Protein AF-A0A965RP10-F1 (afdb_monomer_lite)

Secondary structure (DSSP, 8-state):
-------------PPPPPEEPPSS-----BSSEEEEESBSS-EEEEEEEEEEETTTTEEEEEEEEEETTT--BTS--B-EEEEEEPPEEEEETTTEEEEEE--EEEEEESSEEEE---HHHHHHHHHH-SSEEEEEEPPPSSTT-EEEEEEESS-EEEEEE--GGG-SEEEEEEEE--

Foldseek 3Di:
DDDDPDDPPPPPPPDQDADEFAQDFPVDWAQFGKYKDWAQAAKAFAEWDWDADPVQRKIKIKTWIAHPPPRHTLPGFAIKMKGWDDFDWDQPPVRDIDGPAATKIKMKGPRHPYYNYDVVVVVVRCVVDPWWNDWDKDDDDPNRITMIMTGTPARWTWRWHQHPVRNRMIMIMIHHDD

Sequence (178 aa):
MFVILTLLASTLIAAVPARPVPRTSSKLFVDSGSFDGGSPLAANIEAIRFSRNPKDQTERWVIDFSDARSRTLQQIAPDFQVRIAPSDKVVLGEGKEFELNPPRVLISLSSIKANYVDPTVLNRMLKKSQLVRNIRFYPPIEDGDRAIEITFKKSVLLEPHQPLQKEGRLVLDLKPRK

pLDDT: mean 88.44, std 13.42, range [38.97, 98.44]

Radius of gyration: 19.31 Å; chains: 1; bounding box: 36×66×56 Å

Structure (mmCIF, N/CA/C/O backbone):
data_AF-A0A965RP10-F1
#
_entry.id   AF-A0A965RP10-F1
#
loop_
_atom_site.group_PDB
_atom_site.id
_atom_site.type_symbol
_atom_site.label_atom_id
_atom_site.label_alt_id
_atom_site.label_comp_id
_atom_site.label_asym_id
_atom_site.label_entity_id
_atom_site.label_seq_id
_atom_site.pdbx_PDB_ins_code
_atom_site.Cartn_x
_atom_site.Cartn_y
_atom_site.Cartn_z
_atom_site.occupancy
_atom_site.B_iso_or_equiv
_atom_site.auth_seq_id
_atom_site.auth_comp_id
_atom_site.auth_asym_id
_atom_site.auth_atom_id
_atom_site.pdbx_PDB_model_num
ATOM 1 N N . MET A 1 1 ? 0.174 -51.180 36.801 1.00 39.22 1 MET A N 1
ATOM 2 C CA . MET A 1 1 ? 1.004 -50.070 36.290 1.00 39.22 1 MET A CA 1
ATOM 3 C C . MET A 1 1 ? 0.279 -49.497 35.079 1.00 39.22 1 MET A C 1
ATOM 5 O O . MET A 1 1 ? 0.275 -50.137 34.039 1.00 39.22 1 MET A O 1
ATOM 9 N N . PHE A 1 2 ? -0.464 -48.400 35.249 1.00 38.97 2 PHE A N 1
ATOM 10 C CA . PHE A 1 2 ? -1.249 -47.788 34.171 1.00 38.97 2 PHE A CA 1
ATOM 11 C C . PHE A 1 2 ? -0.375 -46.773 33.432 1.00 38.97 2 PHE A C 1
ATOM 13 O O . PHE A 1 2 ? 0.053 -45.784 34.021 1.00 38.97 2 PHE A O 1
ATOM 20 N N . VAL A 1 3 ? -0.090 -47.037 32.158 1.00 42.38 3 VAL A N 1
ATOM 21 C CA . VAL A 1 3 ? 0.571 -46.085 31.261 1.00 42.38 3 VAL A CA 1
ATOM 22 C C . VAL A 1 3 ? -0.517 -45.176 30.694 1.00 42.38 3 VAL A C 1
ATOM 24 O O . VAL A 1 3 ? -1.312 -45.604 29.861 1.00 42.38 3 VAL A O 1
ATOM 27 N N . ILE A 1 4 ? -0.588 -43.936 31.180 1.00 52.44 4 ILE A N 1
ATOM 28 C CA . ILE A 1 4 ? -1.427 -42.892 30.584 1.00 52.44 4 ILE A CA 1
ATOM 29 C C . ILE A 1 4 ? -0.635 -42.300 29.418 1.00 52.44 4 ILE A C 1
ATOM 31 O O . ILE A 1 4 ? 0.325 -41.559 29.613 1.00 52.44 4 ILE A O 1
ATOM 35 N N . LEU A 1 5 ? -1.030 -42.675 28.203 1.00 51.69 5 LEU A N 1
ATOM 36 C CA . LEU A 1 5 ? -0.546 -42.096 26.956 1.00 51.69 5 LEU A CA 1
ATOM 37 C C . LEU A 1 5 ? -1.350 -40.813 26.690 1.00 51.69 5 LEU A C 1
ATOM 39 O O . LEU A 1 5 ? -2.452 -40.859 26.146 1.00 51.69 5 LEU A O 1
ATOM 43 N N . THR A 1 6 ? -0.848 -39.661 27.127 1.00 54.88 6 THR A N 1
ATOM 44 C CA . THR A 1 6 ? -1.465 -38.363 26.829 1.00 54.88 6 THR A CA 1
ATOM 45 C C . THR A 1 6 ? -1.190 -37.987 25.374 1.00 54.88 6 THR A C 1
ATOM 47 O O . THR A 1 6 ? -0.073 -37.625 25.007 1.00 54.88 6 THR A O 1
ATOM 50 N N . LEU A 1 7 ? -2.228 -38.084 24.536 1.00 50.69 7 LEU A N 1
ATOM 51 C CA . LEU A 1 7 ? -2.251 -37.553 23.174 1.00 50.69 7 LEU A CA 1
ATOM 52 C C . LEU A 1 7 ? -1.969 -36.041 23.198 1.00 50.69 7 LEU A C 1
ATOM 54 O O . LEU A 1 7 ? -2.808 -35.244 23.617 1.00 50.69 7 LEU A O 1
ATOM 58 N N . LEU A 1 8 ? -0.805 -35.642 22.691 1.00 48.94 8 LEU A N 1
ATOM 59 C CA . LEU A 1 8 ? -0.540 -34.275 22.252 1.00 48.94 8 LEU A CA 1
ATOM 60 C C . LEU A 1 8 ? -1.313 -34.035 20.949 1.00 48.94 8 LEU A C 1
ATOM 62 O O . LEU A 1 8 ? -0.833 -34.346 19.859 1.00 48.94 8 LEU A O 1
ATOM 66 N N . ALA A 1 9 ? -2.526 -33.495 21.063 1.00 51.03 9 ALA A N 1
ATOM 67 C CA . ALA A 1 9 ? -3.255 -32.954 19.925 1.00 51.03 9 ALA A CA 1
ATOM 68 C C . ALA A 1 9 ? -2.505 -31.716 19.412 1.00 51.03 9 ALA A C 1
ATOM 70 O O . ALA A 1 9 ? -2.616 -30.622 19.963 1.00 51.03 9 ALA A O 1
ATOM 71 N N . SER A 1 10 ? -1.696 -31.903 18.373 1.00 51.25 10 SER A N 1
ATOM 72 C CA . SER A 1 10 ? -1.074 -30.813 17.630 1.00 51.25 10 SER A CA 1
ATOM 73 C C . SER A 1 10 ? -2.175 -30.124 16.827 1.00 51.25 10 SER A C 1
ATOM 75 O O . SER A 1 10 ? -2.613 -30.615 15.788 1.00 51.25 10 SER A O 1
ATOM 77 N N . THR A 1 11 ? -2.673 -28.996 17.325 1.00 48.69 11 THR A N 1
ATOM 78 C CA . THR A 1 11 ? -3.549 -28.123 16.548 1.00 48.69 11 THR A CA 1
ATOM 79 C C . THR A 1 11 ? -2.719 -27.493 15.433 1.00 48.69 11 THR A C 1
ATOM 81 O O . THR A 1 11 ? -1.969 -26.542 15.635 1.00 48.69 11 THR A O 1
ATOM 84 N N . LEU A 1 12 ? -2.827 -28.057 14.230 1.00 46.56 12 LEU A N 1
ATOM 85 C CA . LEU A 1 12 ? -2.348 -27.418 13.011 1.00 46.56 12 LEU A CA 1
ATOM 86 C C . LEU A 1 12 ? -3.145 -26.122 12.824 1.00 46.56 12 LEU A C 1
ATOM 88 O O . LEU A 1 12 ? -4.301 -26.147 12.404 1.00 46.56 12 LEU A O 1
ATOM 92 N N . ILE A 1 13 ? -2.541 -24.981 13.156 1.00 54.19 13 ILE A N 1
ATOM 93 C CA . ILE A 1 13 ? -3.059 -23.674 12.754 1.00 54.19 13 ILE A CA 1
ATOM 94 C C . ILE A 1 13 ? -2.844 -23.591 11.240 1.00 54.19 13 ILE A C 1
ATOM 96 O O . ILE A 1 13 ? -1.756 -23.261 10.772 1.00 54.19 13 ILE A O 1
ATOM 100 N N . ALA A 1 14 ? -3.863 -23.967 10.467 1.00 56.19 14 ALA A N 1
ATOM 101 C CA . ALA A 1 14 ? -3.840 -23.825 9.020 1.00 56.19 14 ALA A CA 1
ATOM 102 C C . ALA A 1 14 ? -3.684 -22.336 8.673 1.00 56.19 14 ALA A C 1
ATOM 104 O O . ALA A 1 14 ? -4.507 -21.507 9.069 1.00 56.19 14 ALA A O 1
ATOM 105 N N . ALA A 1 15 ? -2.613 -21.992 7.957 1.00 65.56 15 ALA A N 1
ATOM 106 C CA . ALA A 1 15 ? -2.420 -20.643 7.446 1.00 65.56 15 ALA A CA 1
ATOM 107 C C . ALA A 1 15 ? -3.602 -20.290 6.530 1.00 65.56 15 ALA A C 1
ATOM 109 O O . ALA A 1 15 ? -3.910 -21.033 5.599 1.00 65.56 15 ALA A O 1
ATOM 110 N N . VAL A 1 16 ? -4.287 -19.176 6.810 1.00 69.31 16 VAL A N 1
ATOM 111 C CA . VAL A 1 16 ? -5.413 -18.720 5.985 1.00 69.31 16 VAL A CA 1
ATOM 112 C C . VAL A 1 16 ? -4.882 -18.455 4.570 1.00 69.31 16 VAL A C 1
ATOM 114 O O . VAL A 1 16 ? -4.003 -17.599 4.424 1.00 69.31 16 VAL A O 1
ATOM 117 N N . PRO A 1 17 ? -5.372 -19.165 3.535 1.00 78.56 17 PRO A N 1
ATOM 118 C CA . PRO A 1 17 ? -4.870 -19.001 2.179 1.00 78.56 17 PRO A CA 1
ATOM 119 C C . PRO A 1 17 ? -5.167 -17.588 1.671 1.00 78.56 17 PRO A C 1
ATOM 121 O O . PRO A 1 17 ? -6.222 -17.010 1.957 1.00 78.56 17 PRO A O 1
ATOM 124 N N . ALA A 1 18 ? -4.226 -17.024 0.920 1.00 85.00 18 ALA A N 1
ATOM 125 C CA . ALA A 1 18 ? -4.398 -15.713 0.320 1.00 85.00 18 ALA A CA 1
ATOM 126 C C . ALA A 1 18 ? -5.467 -15.750 -0.783 1.00 85.00 18 ALA A C 1
ATOM 128 O O . ALA A 1 18 ? -5.602 -16.720 -1.529 1.00 85.00 18 ALA A O 1
ATOM 129 N N . ARG A 1 19 ? -6.266 -14.684 -0.858 1.00 92.06 19 ARG A N 1
ATOM 130 C CA . ARG A 1 19 ? -7.321 -14.504 -1.865 1.00 92.06 19 ARG A CA 1
ATOM 131 C C . ARG A 1 19 ? -6.782 -13.662 -3.024 1.00 92.06 19 ARG A C 1
ATOM 133 O O . ARG A 1 19 ? -5.971 -12.781 -2.782 1.00 92.06 19 ARG A O 1
ATOM 140 N N . PRO A 1 20 ? -7.236 -13.833 -4.270 1.00 92.25 20 PRO A N 1
ATOM 141 C CA . PRO A 1 20 ? -6.821 -12.925 -5.335 1.00 92.25 20 PRO A CA 1
ATOM 142 C C . PRO A 1 20 ? -7.315 -11.496 -5.056 1.00 92.25 20 PRO A C 1
ATOM 144 O O . PRO A 1 20 ? -8.449 -11.300 -4.609 1.00 92.25 20 PRO A O 1
ATOM 147 N N . VAL A 1 21 ? -6.489 -10.489 -5.349 1.00 90.75 21 VAL A N 1
ATOM 148 C CA . VAL A 1 21 ? -6.912 -9.086 -5.357 1.00 90.75 21 VAL A CA 1
ATOM 149 C C . VAL A 1 21 ? -7.907 -8.871 -6.506 1.00 90.75 21 VAL A C 1
ATOM 151 O O . VAL A 1 21 ? -7.582 -9.142 -7.666 1.00 90.75 21 VAL A O 1
ATOM 154 N N . PRO A 1 22 ? -9.123 -8.368 -6.223 1.00 91.75 22 PRO A N 1
ATOM 155 C CA . PRO A 1 22 ? -10.116 -8.084 -7.249 1.00 91.75 22 PRO A CA 1
ATOM 156 C C . PRO A 1 22 ? -9.602 -7.137 -8.338 1.00 91.75 22 PRO A C 1
ATOM 158 O O . PRO A 1 22 ? -8.948 -6.129 -8.066 1.00 91.75 22 PRO A O 1
ATOM 161 N N . ARG A 1 23 ? -9.976 -7.417 -9.590 1.00 90.81 23 ARG A N 1
ATOM 162 C CA . ARG A 1 23 ? -9.626 -6.585 -10.754 1.00 90.81 23 ARG A CA 1
ATOM 163 C C . ARG A 1 23 ? -10.485 -5.318 -10.901 1.00 90.81 23 ARG A C 1
ATOM 165 O O . ARG A 1 23 ? -10.222 -4.451 -11.735 1.00 90.81 23 ARG A O 1
ATOM 172 N N . THR A 1 24 ? -11.508 -5.203 -10.061 1.00 89.19 24 THR A N 1
ATOM 173 C CA . THR A 1 24 ? -12.423 -4.066 -9.928 1.00 89.19 24 THR A CA 1
ATOM 174 C C . THR A 1 24 ? -12.748 -3.854 -8.454 1.00 89.19 24 THR A C 1
ATOM 176 O O . THR A 1 24 ? -12.703 -4.806 -7.677 1.00 89.19 24 THR A O 1
ATOM 179 N N . SER A 1 25 ? -13.134 -2.636 -8.067 1.00 88.44 25 SER A N 1
ATOM 180 C CA . SER A 1 25 ? -13.671 -2.398 -6.722 1.00 88.44 25 SER A CA 1
ATOM 181 C C . SER A 1 25 ? -14.918 -3.263 -6.502 1.00 88.44 25 SER A C 1
ATOM 183 O O . SER A 1 25 ? -15.886 -3.182 -7.260 1.00 88.44 25 SER A O 1
ATOM 185 N N . SER A 1 26 ? -14.860 -4.117 -5.484 1.00 87.44 26 SER A N 1
ATOM 186 C CA . SER A 1 26 ? -15.940 -5.013 -5.063 1.00 87.44 26 SER A CA 1
ATOM 187 C C . SER A 1 26 ? -16.898 -4.343 -4.077 1.00 87.44 26 SER A C 1
ATOM 189 O O . SER A 1 26 ? -18.007 -4.831 -3.872 1.00 87.44 26 SER A O 1
ATOM 191 N N . LYS A 1 27 ? -16.479 -3.227 -3.462 1.00 87.75 27 LYS A N 1
ATOM 192 C CA . LYS A 1 27 ? -17.138 -2.560 -2.328 1.00 87.75 27 LYS A CA 1
ATOM 193 C C . LYS A 1 27 ? -17.267 -3.449 -1.087 1.00 87.75 27 LYS A C 1
ATOM 195 O O . LYS A 1 27 ? -18.012 -3.105 -0.166 1.00 87.75 27 LYS A O 1
ATOM 200 N N . LEU A 1 28 ? -16.546 -4.572 -1.051 1.00 89.81 28 LEU A N 1
ATOM 201 C CA . LEU A 1 28 ? -16.477 -5.481 0.085 1.00 89.81 28 LEU A CA 1
ATOM 202 C C . LEU A 1 28 ? -15.248 -5.136 0.919 1.00 89.81 28 LEU A C 1
ATOM 204 O O . LEU A 1 28 ? -14.112 -5.436 0.558 1.00 89.81 28 LEU A O 1
ATOM 208 N N . PHE A 1 29 ? -15.506 -4.490 2.048 1.00 94.06 29 PHE A N 1
ATOM 209 C CA . PHE A 1 29 ? -14.484 -4.075 2.993 1.00 94.06 29 PHE A CA 1
ATOM 210 C C . PHE A 1 29 ? -14.251 -5.178 4.030 1.00 94.06 29 PHE A C 1
ATOM 212 O O . PHE A 1 29 ? -15.202 -5.665 4.642 1.00 94.06 29 PHE A O 1
ATOM 219 N N . VAL A 1 30 ? -12.991 -5.546 4.248 1.00 93.06 30 VAL A N 1
ATOM 220 C CA . VAL A 1 30 ? -12.576 -6.593 5.191 1.00 93.06 30 VAL A CA 1
ATOM 221 C C . VAL A 1 30 ? -11.714 -6.022 6.314 1.00 93.06 30 VAL A C 1
ATOM 223 O O . VAL A 1 30 ? -11.059 -4.999 6.147 1.00 93.06 30 VAL A O 1
ATOM 226 N N . ASP A 1 31 ? -11.677 -6.688 7.463 1.00 90.69 31 ASP A N 1
ATOM 227 C CA . ASP A 1 31 ? -10.820 -6.320 8.599 1.00 90.69 31 ASP A CA 1
ATOM 228 C C . ASP A 1 31 ? -9.606 -7.247 8.776 1.00 90.69 31 ASP A C 1
ATOM 230 O O . ASP A 1 31 ? -8.778 -7.030 9.660 1.00 90.69 31 ASP A O 1
ATOM 234 N N . SER A 1 32 ? -9.514 -8.289 7.949 1.00 89.69 32 SER A N 1
ATOM 235 C CA . SER A 1 32 ? -8.543 -9.369 8.072 1.00 89.69 32 SER A CA 1
ATOM 236 C C . SER A 1 32 ? -8.366 -10.128 6.752 1.00 89.69 32 SER A C 1
ATOM 238 O O . SER A 1 32 ? -9.233 -10.130 5.867 1.00 89.69 32 SER A O 1
ATOM 240 N N . GLY A 1 33 ? -7.213 -10.785 6.622 1.00 91.06 33 GLY A N 1
ATOM 241 C CA . GLY A 1 33 ? -6.886 -11.682 5.517 1.00 91.06 33 GLY A CA 1
ATOM 242 C C . GLY A 1 33 ? -5.619 -11.299 4.758 1.00 91.06 33 GLY A C 1
ATOM 243 O O . GLY A 1 33 ? -4.988 -10.272 5.025 1.00 91.06 33 GLY A O 1
ATOM 244 N N . SER A 1 34 ? -5.272 -12.165 3.808 1.00 94.38 34 SER A N 1
ATOM 245 C CA . SER A 1 34 ? -4.175 -11.982 2.860 1.00 94.38 34 SER A CA 1
ATOM 246 C C . SER A 1 34 ? -4.721 -11.933 1.436 1.00 94.38 34 SER A C 1
ATOM 248 O O . SER A 1 34 ? -5.688 -12.644 1.129 1.00 94.38 34 SER A O 1
ATOM 250 N N . PHE A 1 35 ? -4.128 -11.092 0.591 1.00 95.44 35 PHE A N 1
ATOM 251 C CA . PHE A 1 35 ? -4.519 -10.939 -0.799 1.00 95.44 35 PHE A CA 1
ATOM 252 C C . PHE A 1 35 ? -3.325 -10.887 -1.744 1.00 95.44 35 PHE A C 1
ATOM 254 O O . PHE A 1 35 ? -2.457 -10.043 -1.550 1.00 95.44 35 PHE A O 1
ATOM 261 N N . ASP A 1 36 ? -3.341 -11.694 -2.798 1.00 95.88 36 ASP A N 1
ATOM 262 C CA . ASP A 1 36 ? -2.260 -11.762 -3.782 1.00 95.88 36 ASP A CA 1
ATOM 263 C C . ASP A 1 36 ? -2.677 -11.128 -5.112 1.00 95.88 36 ASP A C 1
ATOM 265 O O . ASP A 1 36 ? -3.827 -11.234 -5.547 1.00 95.88 36 ASP A O 1
ATOM 269 N N . GLY A 1 37 ? -1.742 -10.462 -5.777 1.00 94.69 37 GLY A N 1
ATOM 270 C CA . GLY A 1 37 ? -1.957 -9.866 -7.090 1.00 94.69 37 GLY A CA 1
ATOM 271 C C . GLY A 1 37 ? -0.644 -9.531 -7.780 1.00 94.69 37 GLY A C 1
ATOM 272 O O . GLY A 1 37 ? 0.425 -9.907 -7.304 1.00 94.69 37 GLY A O 1
ATOM 273 N N . GLY A 1 38 ? -0.734 -8.811 -8.898 1.00 93.88 38 GLY A N 1
ATOM 274 C CA . GLY A 1 38 ? 0.443 -8.462 -9.684 1.00 93.88 38 GLY A CA 1
ATOM 275 C C . GLY A 1 38 ? 0.797 -9.467 -10.777 1.00 93.88 38 GLY A C 1
ATOM 276 O O . GLY A 1 38 ? -0.075 -10.147 -11.326 1.00 93.88 38 GLY A O 1
ATOM 277 N N . SER A 1 39 ? 2.071 -9.448 -11.155 1.00 92.25 39 SER A N 1
ATOM 278 C CA . SER A 1 39 ? 2.677 -10.311 -12.166 1.00 92.25 39 SER A CA 1
ATOM 279 C C . SER A 1 39 ? 4.160 -10.529 -11.836 1.00 92.25 39 SER A C 1
ATOM 281 O O . SER A 1 39 ? 4.776 -9.623 -11.269 1.00 92.25 39 SER A O 1
ATOM 283 N N . PRO A 1 40 ? 4.791 -11.634 -12.274 1.00 92.44 40 PRO A N 1
ATOM 284 C CA . PRO A 1 40 ? 6.190 -11.958 -11.952 1.00 92.44 40 PRO A CA 1
ATOM 285 C C . PRO A 1 40 ? 7.217 -11.049 -12.659 1.00 92.44 40 PRO A C 1
ATOM 287 O O . PRO A 1 40 ? 8.391 -11.390 -12.804 1.00 92.44 40 PRO A O 1
ATOM 290 N N . LEU A 1 41 ? 6.778 -9.893 -13.157 1.00 92.81 41 LEU A N 1
ATOM 291 C CA . LEU A 1 41 ? 7.592 -8.909 -13.844 1.00 92.81 41 LEU A CA 1
ATOM 292 C C . LEU A 1 41 ? 8.163 -7.906 -12.841 1.00 92.81 41 LEU A C 1
ATOM 294 O O . LEU A 1 41 ? 7.470 -7.394 -11.962 1.00 92.81 41 LEU A O 1
ATOM 298 N N . ALA A 1 42 ? 9.444 -7.588 -13.010 1.00 93.75 42 ALA A N 1
ATOM 299 C CA . ALA A 1 42 ? 10.110 -6.581 -12.199 1.00 93.75 42 ALA A CA 1
ATOM 300 C C . ALA A 1 42 ? 9.525 -5.184 -12.451 1.00 93.75 42 ALA A C 1
ATOM 302 O O . ALA A 1 42 ? 9.239 -4.806 -13.590 1.00 93.75 42 ALA A O 1
ATOM 303 N N . ALA A 1 43 ? 9.432 -4.385 -11.391 1.00 95.81 43 ALA A N 1
ATOM 304 C CA . ALA A 1 43 ? 8.841 -3.052 -11.447 1.00 95.81 43 ALA A CA 1
ATOM 305 C C . ALA A 1 43 ? 9.623 -2.029 -10.612 1.00 95.81 43 ALA A C 1
ATOM 307 O O . ALA A 1 43 ? 10.516 -2.366 -9.830 1.00 95.81 43 ALA A O 1
ATOM 308 N N . ASN A 1 44 ? 9.258 -0.758 -10.757 1.00 96.06 44 ASN A N 1
ATOM 309 C CA . ASN A 1 44 ? 9.643 0.308 -9.836 1.00 96.06 44 ASN A CA 1
ATOM 310 C C . ASN A 1 44 ? 8.418 0.823 -9.082 1.00 96.06 44 ASN A C 1
ATOM 312 O O . ASN A 1 44 ? 7.311 0.826 -9.619 1.00 96.06 44 ASN A O 1
ATOM 316 N N . ILE A 1 45 ? 8.623 1.316 -7.861 1.00 96.56 45 ILE A N 1
ATOM 317 C CA . ILE A 1 45 ? 7.615 2.099 -7.140 1.00 96.56 45 ILE A CA 1
ATOM 318 C C . ILE A 1 45 ? 7.790 3.555 -7.560 1.00 96.56 45 ILE A C 1
ATOM 320 O O . ILE A 1 45 ? 8.834 4.151 -7.298 1.00 96.56 45 ILE A O 1
ATOM 324 N N . GLU A 1 46 ? 6.782 4.134 -8.200 1.00 96.56 46 GLU A N 1
ATOM 325 C CA . GLU A 1 46 ? 6.874 5.479 -8.775 1.00 96.56 46 GLU A CA 1
ATOM 326 C C . GLU A 1 46 ? 6.244 6.534 -7.874 1.00 96.56 46 GLU A C 1
ATOM 328 O O . GLU A 1 46 ? 6.831 7.584 -7.622 1.00 96.56 46 GLU A O 1
ATOM 333 N N . ALA A 1 47 ? 5.040 6.263 -7.369 1.00 96.38 47 ALA A N 1
ATOM 334 C CA . ALA A 1 47 ? 4.316 7.229 -6.560 1.00 96.38 47 ALA A CA 1
ATOM 335 C C . ALA A 1 47 ? 3.344 6.567 -5.588 1.00 96.38 47 ALA A C 1
ATOM 337 O O . ALA A 1 47 ? 2.807 5.488 -5.832 1.00 96.38 47 ALA A O 1
ATOM 338 N N . ILE A 1 48 ? 3.060 7.294 -4.510 1.00 97.62 48 ILE A N 1
ATOM 339 C CA . ILE A 1 48 ? 1.885 7.079 -3.673 1.00 97.62 48 ILE A CA 1
ATOM 340 C C . ILE A 1 48 ? 0.925 8.230 -3.940 1.00 97.62 48 ILE A C 1
ATOM 342 O O . ILE A 1 48 ? 1.334 9.389 -3.931 1.00 97.62 48 ILE A O 1
ATOM 346 N N . ARG A 1 49 ? -0.353 7.935 -4.160 1.00 97.06 49 ARG A N 1
ATOM 347 C CA . ARG A 1 49 ? -1.402 8.952 -4.271 1.00 97.06 49 ARG A CA 1
ATOM 348 C C . ARG A 1 49 ? -2.460 8.743 -3.214 1.00 97.06 49 ARG A C 1
ATOM 350 O O . ARG A 1 49 ? -2.809 7.618 -2.874 1.00 97.06 49 ARG A O 1
ATOM 357 N N . PHE A 1 50 ? -2.994 9.860 -2.752 1.00 97.94 50 PHE A N 1
ATOM 358 C CA . PHE A 1 50 ? -4.041 9.918 -1.753 1.00 97.94 50 PHE A CA 1
ATOM 359 C C . PHE A 1 50 ? -5.231 10.696 -2.303 1.00 97.94 50 PHE A C 1
ATOM 361 O O . PHE A 1 50 ? -5.074 11.779 -2.870 1.00 97.94 50 PHE A O 1
ATOM 368 N N . SER A 1 51 ? -6.428 10.165 -2.091 1.00 97.44 51 SER A N 1
ATOM 369 C CA . SER A 1 51 ? -7.675 10.902 -2.271 1.00 97.44 51 SER A CA 1
ATOM 370 C C . SER A 1 51 ? -8.665 10.504 -1.187 1.00 97.44 51 SER A C 1
ATOM 372 O O . SER A 1 51 ? -8.574 9.421 -0.614 1.00 97.44 51 SER A O 1
ATOM 374 N N . ARG A 1 52 ? -9.610 11.391 -0.889 1.00 96.38 52 ARG A N 1
ATOM 375 C CA . ARG A 1 52 ? -10.612 11.167 0.148 1.00 96.38 52 ARG A CA 1
ATOM 376 C C . ARG A 1 52 ? -11.992 11.507 -0.381 1.00 96.38 52 ARG A C 1
ATOM 378 O O . ARG A 1 52 ? -12.179 12.569 -0.969 1.00 96.38 52 ARG A O 1
ATOM 385 N N . ASN A 1 53 ? -12.955 10.639 -0.101 1.00 94.31 53 ASN A N 1
ATOM 386 C CA . ASN A 1 53 ? -14.364 10.918 -0.306 1.00 94.31 53 ASN A CA 1
ATOM 387 C C . ASN A 1 53 ? -14.979 11.428 1.013 1.00 94.31 53 ASN A C 1
ATOM 389 O O . ASN A 1 53 ? -15.075 10.673 1.982 1.00 94.31 53 ASN A O 1
ATOM 393 N N . PRO A 1 54 ? -15.393 12.705 1.099 1.00 89.81 54 PRO A N 1
ATOM 394 C CA . PRO A 1 54 ? -15.960 13.247 2.331 1.00 89.81 54 PRO A CA 1
ATOM 395 C C . PRO A 1 54 ? -17.345 12.669 2.657 1.00 89.81 54 PRO A C 1
ATOM 397 O O . PRO A 1 54 ? -17.725 12.681 3.824 1.00 89.81 54 PRO A O 1
ATOM 400 N N . LYS A 1 55 ? -18.085 12.146 1.666 1.00 91.38 55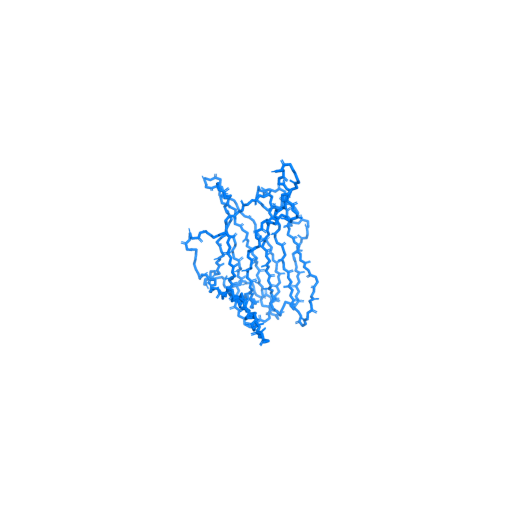 LYS A N 1
ATOM 401 C CA . LYS A 1 55 ? -19.465 11.664 1.858 1.00 91.38 55 LYS A CA 1
ATOM 402 C C . LYS A 1 55 ? -19.537 10.385 2.688 1.00 91.38 55 LYS A C 1
ATOM 404 O O . LYS A 1 55 ? -20.417 10.252 3.527 1.00 91.38 55 LYS A O 1
ATOM 409 N N . ASP A 1 56 ? -18.620 9.452 2.452 1.00 90.19 56 ASP A N 1
ATOM 410 C CA . ASP A 1 56 ? -18.592 8.140 3.111 1.00 90.19 56 ASP A CA 1
ATOM 411 C C . ASP A 1 56 ? -17.332 7.917 3.963 1.00 90.19 56 ASP A C 1
ATOM 413 O O . ASP A 1 56 ? -17.122 6.825 4.487 1.00 90.19 56 ASP A O 1
ATOM 417 N N . GLN A 1 57 ? -16.512 8.964 4.116 1.00 92.62 57 GLN A N 1
ATOM 418 C CA . GLN A 1 57 ? -15.237 8.953 4.836 1.00 92.62 57 GLN A CA 1
ATOM 419 C C . GLN A 1 57 ? -14.222 7.929 4.304 1.00 92.62 57 GLN A C 1
ATOM 421 O O . GLN A 1 57 ? -13.293 7.565 5.026 1.00 92.62 57 GLN A O 1
ATOM 426 N N . THR A 1 58 ? -14.367 7.489 3.051 1.00 96.31 58 THR A N 1
ATOM 427 C CA . THR A 1 58 ? -13.409 6.573 2.427 1.00 96.31 58 THR A CA 1
ATOM 428 C C . THR A 1 58 ? -12.124 7.312 2.074 1.00 96.31 58 THR A C 1
ATOM 430 O O . THR A 1 58 ? -12.153 8.393 1.475 1.00 96.31 58 THR A O 1
ATOM 433 N N . GLU A 1 59 ? -10.987 6.711 2.400 1.00 97.75 59 GLU A N 1
ATOM 434 C CA . GLU A 1 59 ? -9.672 7.142 1.936 1.00 97.75 59 GLU A CA 1
ATOM 435 C C . GLU A 1 59 ? -9.127 6.144 0.929 1.00 97.75 59 GLU A C 1
ATOM 437 O O . GLU A 1 59 ? -9.055 4.954 1.212 1.00 97.75 59 GLU A O 1
ATOM 442 N N . ARG A 1 60 ? -8.713 6.637 -0.234 1.00 98.06 60 ARG A N 1
ATOM 443 C CA . ARG A 1 60 ? -8.089 5.835 -1.279 1.00 98.06 60 ARG A CA 1
ATOM 444 C C . ARG A 1 60 ? -6.603 6.128 -1.327 1.00 98.06 60 ARG A C 1
ATOM 446 O O . ARG A 1 60 ? -6.203 7.261 -1.616 1.00 98.06 60 ARG A O 1
ATOM 453 N N . TRP A 1 61 ? -5.815 5.085 -1.123 1.00 98.38 61 TRP A N 1
ATOM 454 C CA . TRP A 1 61 ? -4.371 5.087 -1.299 1.00 98.38 61 TRP A CA 1
ATOM 455 C C . TRP A 1 61 ? -4.017 4.272 -2.535 1.00 98.38 61 TRP A C 1
ATOM 457 O O . TRP A 1 61 ? -4.480 3.148 -2.696 1.00 98.38 61 TRP A O 1
ATOM 467 N N . VAL A 1 62 ? -3.231 4.851 -3.437 1.00 97.81 62 VAL A N 1
ATOM 468 C CA . VAL A 1 62 ? -2.812 4.191 -4.677 1.00 97.81 62 VAL A CA 1
ATOM 469 C C . VAL A 1 62 ? -1.301 4.122 -4.710 1.00 97.81 62 VAL A C 1
ATOM 471 O O . VAL A 1 62 ? -0.650 5.152 -4.558 1.00 97.81 62 VAL A O 1
ATOM 474 N N . ILE A 1 63 ? -0.771 2.930 -4.947 1.00 97.88 63 ILE A N 1
ATOM 475 C CA . ILE A 1 63 ? 0.641 2.693 -5.236 1.00 97.88 63 ILE A CA 1
ATOM 476 C C . ILE A 1 63 ? 0.755 2.549 -6.749 1.00 97.88 63 ILE A C 1
ATOM 478 O O . ILE A 1 63 ? 0.161 1.637 -7.324 1.00 97.88 63 ILE A O 1
ATOM 482 N N . ASP A 1 64 ? 1.445 3.486 -7.396 1.00 97.25 64 ASP A N 1
ATOM 483 C CA . ASP A 1 64 ? 1.727 3.427 -8.828 1.00 97.25 64 ASP A CA 1
ATOM 484 C C . ASP A 1 64 ? 3.073 2.753 -9.070 1.00 97.25 64 ASP A C 1
ATOM 486 O O . ASP A 1 64 ? 4.091 3.124 -8.477 1.00 97.25 64 ASP A O 1
ATOM 490 N N . PHE A 1 65 ? 3.058 1.807 -9.999 1.00 97.06 65 PHE A N 1
ATOM 491 C CA . PHE A 1 65 ? 4.218 1.076 -10.464 1.00 97.06 65 PHE A CA 1
ATOM 492 C C . PHE A 1 65 ? 4.538 1.426 -11.924 1.00 97.06 65 PHE A C 1
ATOM 494 O O . PHE A 1 65 ? 3.667 1.853 -12.701 1.00 97.06 65 PHE A O 1
ATOM 501 N N . SER A 1 66 ? 5.801 1.233 -12.292 1.00 96.06 66 SER A N 1
ATOM 502 C CA . SER A 1 66 ? 6.269 1.244 -13.679 1.00 96.06 66 SER A CA 1
ATOM 503 C C . SER A 1 66 ? 7.060 -0.011 -14.005 1.00 96.06 66 SER A C 1
ATOM 505 O O . SER A 1 66 ? 7.594 -0.661 -13.106 1.00 96.06 66 SER A O 1
ATOM 507 N N . ASP A 1 67 ? 7.171 -0.319 -15.296 1.00 94.31 67 ASP A N 1
ATOM 508 C CA . ASP A 1 67 ? 8.118 -1.327 -15.776 1.00 94.31 67 ASP A CA 1
ATOM 509 C C . ASP A 1 67 ? 9.552 -1.007 -15.314 1.00 94.31 67 ASP A C 1
ATOM 511 O O . ASP A 1 67 ? 10.002 0.143 -15.386 1.00 94.31 67 ASP A O 1
ATOM 515 N N . ALA A 1 68 ? 10.290 -2.027 -14.867 1.00 93.25 68 ALA A N 1
ATOM 516 C CA . ALA A 1 68 ? 11.645 -1.847 -14.353 1.00 93.25 68 ALA A CA 1
ATOM 517 C C . ALA A 1 68 ? 12.638 -1.278 -15.384 1.00 93.25 68 ALA A C 1
ATOM 519 O O . ALA A 1 68 ? 13.594 -0.612 -14.985 1.00 93.25 68 ALA A O 1
ATOM 520 N N . ARG A 1 69 ? 12.442 -1.540 -16.685 1.00 92.00 69 ARG A N 1
ATOM 521 C CA . ARG A 1 69 ? 13.374 -1.171 -17.763 1.00 92.00 69 ARG A CA 1
ATOM 522 C C . ARG A 1 69 ? 12.952 0.112 -18.473 1.00 92.00 69 ARG A C 1
ATOM 524 O O . ARG A 1 69 ? 13.746 1.040 -18.574 1.00 92.00 69 ARG A O 1
ATOM 531 N N . SER A 1 70 ? 11.718 0.171 -18.971 1.00 93.25 70 SER A N 1
ATOM 532 C CA . SER A 1 70 ? 11.200 1.291 -19.765 1.00 93.25 70 SER A CA 1
ATOM 533 C C . SER A 1 70 ? 10.626 2.426 -18.917 1.00 93.25 70 SER A C 1
ATOM 535 O O . SER A 1 70 ? 10.373 3.511 -19.444 1.00 93.25 70 SER A O 1
ATOM 537 N N . ARG A 1 71 ? 10.368 2.179 -17.623 1.00 92.12 71 ARG A N 1
ATOM 538 C CA . ARG A 1 71 ? 9.643 3.081 -16.711 1.00 92.12 71 ARG A CA 1
ATOM 539 C C . ARG A 1 71 ? 8.276 3.528 -17.236 1.00 92.12 71 ARG A C 1
ATOM 541 O O . ARG A 1 71 ? 7.763 4.581 -16.855 1.00 92.12 71 ARG A O 1
ATOM 548 N N . THR A 1 72 ? 7.637 2.725 -18.087 1.00 91.69 72 THR A N 1
ATOM 549 C CA . THR A 1 72 ? 6.272 3.013 -18.534 1.00 91.69 72 THR A CA 1
ATOM 550 C C . THR A 1 72 ? 5.288 2.824 -17.377 1.00 91.69 72 THR A C 1
ATOM 552 O O . THR A 1 72 ? 5.195 1.749 -16.784 1.00 91.69 72 THR A O 1
ATOM 555 N N . LEU A 1 73 ? 4.568 3.893 -17.028 1.00 89.81 73 LEU A N 1
ATOM 556 C CA . LEU A 1 73 ? 3.628 3.914 -15.906 1.00 89.81 73 LEU A CA 1
ATOM 557 C C . LEU A 1 73 ? 2.391 3.048 -16.168 1.00 89.81 73 LEU A C 1
ATOM 559 O O . LEU A 1 73 ? 1.892 2.989 -17.288 1.00 89.81 73 LEU A O 1
ATOM 563 N N . GLN A 1 74 ? 1.816 2.502 -15.090 1.00 82.00 74 GLN A N 1
ATOM 564 C CA . GLN A 1 74 ? 0.468 1.904 -15.061 1.00 82.00 74 GLN A CA 1
ATOM 565 C C . GLN A 1 74 ? 0.288 0.640 -15.912 1.00 82.00 74 GLN A C 1
ATOM 567 O O . GLN A 1 74 ? -0.838 0.160 -16.025 1.00 82.00 74 GLN A O 1
ATOM 572 N N . GLN A 1 75 ? 1.365 0.078 -16.455 1.00 83.94 75 GLN A N 1
ATOM 573 C CA . GLN A 1 75 ? 1.314 -1.148 -17.252 1.00 83.94 75 GLN A CA 1
ATOM 574 C C . GLN A 1 75 ? 1.603 -2.404 -16.434 1.00 83.94 75 GLN A C 1
ATOM 576 O O . GLN A 1 75 ? 0.969 -3.423 -16.661 1.00 83.94 75 GLN A O 1
ATOM 581 N N . ILE A 1 76 ? 2.530 -2.332 -15.477 1.00 88.25 76 ILE A N 1
ATOM 582 C CA . ILE A 1 76 ? 3.009 -3.503 -14.736 1.00 88.25 76 ILE A CA 1
ATOM 583 C C . ILE A 1 76 ? 2.965 -3.199 -13.250 1.00 88.25 76 ILE A C 1
ATOM 585 O O . ILE A 1 76 ? 3.484 -2.169 -12.820 1.00 88.25 76 ILE A O 1
ATOM 589 N N . ALA A 1 77 ? 2.352 -4.093 -12.477 1.00 93.94 77 ALA A N 1
ATOM 590 C CA . ALA A 1 77 ? 2.584 -4.201 -11.044 1.00 93.94 77 ALA A CA 1
ATOM 591 C C . ALA A 1 77 ? 3.367 -5.496 -10.790 1.00 93.94 77 ALA A C 1
ATOM 593 O O . ALA A 1 77 ? 3.053 -6.514 -11.422 1.00 93.94 77 ALA A O 1
ATOM 594 N N . PRO A 1 78 ? 4.358 -5.463 -9.887 1.00 94.81 78 PRO A N 1
ATOM 595 C CA . PRO A 1 78 ? 5.083 -6.667 -9.497 1.00 94.81 78 PRO A CA 1
ATOM 596 C C . PRO A 1 78 ? 4.149 -7.626 -8.766 1.00 94.81 78 PRO A C 1
ATOM 598 O O . PRO A 1 78 ? 3.099 -7.199 -8.286 1.00 94.81 78 PRO A O 1
ATOM 601 N N . ASP A 1 79 ? 4.552 -8.882 -8.611 1.00 95.94 79 ASP A N 1
ATOM 602 C CA . ASP A 1 79 ? 3.905 -9.792 -7.675 1.00 95.94 79 ASP A CA 1
ATOM 603 C C . ASP A 1 79 ? 3.897 -9.154 -6.286 1.00 95.94 79 ASP A C 1
ATOM 605 O O . ASP A 1 79 ? 4.900 -8.605 -5.810 1.00 95.94 79 ASP A O 1
ATOM 609 N N . PHE A 1 80 ? 2.728 -9.174 -5.657 1.00 95.88 80 PHE A N 1
ATOM 610 C CA . PHE A 1 80 ? 2.553 -8.603 -4.340 1.00 95.88 80 PHE A CA 1
ATOM 611 C C . PHE A 1 80 ? 1.577 -9.404 -3.494 1.00 95.88 80 PHE A C 1
ATOM 613 O O . PHE A 1 80 ? 0.636 -10.017 -3.996 1.00 95.88 80 PHE A O 1
ATOM 620 N N . GLN A 1 81 ? 1.758 -9.286 -2.182 1.00 96.50 81 GLN A N 1
ATOM 621 C CA . GLN A 1 81 ? 0.820 -9.768 -1.182 1.00 96.50 81 GLN A CA 1
ATOM 622 C C . GLN A 1 81 ? 0.452 -8.639 -0.220 1.00 96.50 81 GLN A C 1
ATOM 624 O O . GLN A 1 81 ? 1.325 -7.999 0.359 1.00 96.50 81 GLN A O 1
ATOM 629 N N . VAL A 1 82 ? -0.844 -8.423 -0.005 1.00 97.12 82 VAL A N 1
ATOM 630 C CA . VAL A 1 82 ? -1.404 -7.477 0.964 1.00 97.12 82 VAL A CA 1
ATOM 631 C C . VAL A 1 82 ? -1.957 -8.250 2.154 1.00 97.12 82 VAL A C 1
ATOM 633 O O . VAL A 1 82 ? -2.945 -8.968 2.027 1.00 97.12 82 VAL A O 1
ATOM 636 N N . ARG A 1 83 ? -1.370 -8.059 3.334 1.00 95.88 83 ARG A N 1
ATOM 637 C CA . ARG A 1 83 ? -1.804 -8.688 4.585 1.00 95.88 83 ARG A CA 1
ATOM 638 C C . ARG A 1 83 ? -2.275 -7.644 5.587 1.00 95.88 83 ARG A C 1
ATOM 640 O O . ARG A 1 83 ? -1.535 -6.720 5.925 1.00 95.88 83 ARG A O 1
ATOM 647 N N . ILE A 1 84 ? -3.488 -7.818 6.102 1.00 93.38 84 ILE A N 1
ATOM 648 C CA . ILE A 1 84 ? -4.036 -6.969 7.166 1.00 93.38 84 ILE A CA 1
ATOM 649 C C . ILE A 1 84 ? -3.646 -7.572 8.516 1.00 93.38 84 ILE A C 1
ATOM 651 O O . ILE A 1 84 ? -3.950 -8.735 8.783 1.00 93.38 84 ILE A O 1
ATOM 655 N N . ALA A 1 85 ? -2.985 -6.784 9.361 1.00 91.00 85 ALA A N 1
ATOM 656 C CA . ALA A 1 85 ? -2.655 -7.150 10.731 1.00 91.00 85 ALA A CA 1
ATOM 657 C C . ALA A 1 85 ? -3.487 -6.285 11.700 1.00 91.00 85 ALA A C 1
ATOM 659 O O . ALA A 1 85 ? -3.333 -5.054 11.701 1.00 91.00 85 ALA A O 1
ATOM 660 N N . PRO A 1 86 ? -4.395 -6.890 12.489 1.00 86.75 86 PRO A N 1
ATOM 661 C CA . PRO A 1 86 ? -5.189 -6.157 13.468 1.00 86.75 86 PRO A CA 1
ATOM 662 C C . PRO A 1 86 ? -4.308 -5.584 14.588 1.00 86.75 86 PRO A C 1
ATOM 664 O O . PRO A 1 86 ? -3.119 -5.876 14.684 1.00 86.75 86 PRO A O 1
ATOM 667 N N . SER A 1 87 ? -4.909 -4.731 15.418 1.00 86.19 87 SER A N 1
ATOM 668 C CA . SER A 1 87 ? -4.264 -4.221 16.631 1.00 86.19 87 SER A CA 1
ATOM 669 C C . SER A 1 87 ? -4.063 -5.364 17.627 1.00 86.19 87 SER A C 1
ATOM 671 O O . SER A 1 87 ? -5.022 -6.079 17.932 1.00 86.19 87 SER A O 1
ATOM 673 N N . ASP A 1 88 ? -2.842 -5.517 18.138 1.00 83.88 88 ASP A N 1
ATOM 674 C CA . ASP A 1 88 ? -2.561 -6.441 19.236 1.00 83.88 88 ASP A CA 1
ATOM 675 C C . ASP A 1 88 ? -2.848 -5.711 20.547 1.00 83.88 88 ASP A C 1
ATOM 677 O O . ASP A 1 88 ? -2.198 -4.709 20.862 1.00 83.88 88 ASP A O 1
ATOM 681 N N . LYS A 1 89 ? -3.817 -6.205 21.319 1.00 83.06 89 LYS A N 1
ATOM 682 C CA . LYS A 1 89 ? -4.183 -5.638 22.618 1.00 83.06 89 LYS A CA 1
ATOM 683 C C . LYS A 1 89 ? -3.824 -6.591 23.747 1.00 83.06 89 LYS A C 1
ATOM 685 O O . LYS A 1 89 ? -4.073 -7.789 23.651 1.00 83.06 89 LYS A O 1
ATOM 690 N N . VAL A 1 90 ? -3.294 -6.045 24.836 1.00 82.06 90 VAL A N 1
ATOM 691 C CA . VAL A 1 90 ? -3.025 -6.779 26.076 1.00 82.06 90 VAL A CA 1
ATOM 692 C C . VAL A 1 90 ? -3.885 -6.196 27.189 1.00 82.06 90 VAL A C 1
ATOM 694 O O . VAL A 1 90 ? -3.936 -4.980 27.367 1.00 82.06 90 VAL A O 1
ATOM 697 N N . VAL A 1 91 ? -4.565 -7.059 27.939 1.00 81.31 91 VAL A N 1
ATOM 698 C CA . VAL A 1 91 ? -5.327 -6.668 29.130 1.00 81.31 91 VAL A CA 1
ATOM 699 C C . VAL A 1 91 ? -4.398 -6.777 30.336 1.00 81.31 91 VAL A C 1
ATOM 701 O O . VAL A 1 91 ? -3.919 -7.866 30.645 1.00 81.31 91 VAL A O 1
ATOM 704 N N . LEU A 1 92 ? -4.115 -5.658 31.006 1.00 80.25 92 LEU A N 1
ATOM 705 C CA . LEU A 1 92 ? -3.393 -5.669 32.285 1.00 80.25 92 LEU A CA 1
ATOM 706 C C . LEU A 1 92 ? -4.375 -5.835 33.454 1.00 80.25 92 LEU A C 1
ATOM 708 O O . LEU A 1 92 ? -5.573 -5.618 33.280 1.00 80.25 92 LEU A O 1
ATOM 712 N N . GLY A 1 93 ? -3.856 -6.221 34.628 1.00 63.50 93 GLY A N 1
ATOM 713 C CA . GLY A 1 93 ? -4.564 -6.769 35.805 1.00 63.50 93 GLY A CA 1
ATOM 714 C C . GLY A 1 93 ? -5.727 -5.976 36.426 1.00 63.50 93 GLY A C 1
ATOM 715 O O . GLY A 1 93 ? -6.246 -6.385 37.455 1.00 63.50 93 GLY A O 1
ATOM 716 N N . GLU A 1 94 ? -6.176 -4.894 35.795 1.00 76.88 94 GLU A N 1
ATOM 717 C CA . GLU A 1 94 ? -7.346 -4.090 36.172 1.00 76.88 94 GLU A CA 1
ATOM 718 C C . GLU A 1 94 ? -8.392 -3.998 35.038 1.00 76.88 94 GLU A C 1
ATOM 720 O O . GLU A 1 94 ? -9.270 -3.140 35.055 1.00 76.88 94 GLU A O 1
ATOM 725 N N . GLY A 1 95 ? -8.289 -4.839 34.000 1.00 75.75 95 GLY A N 1
ATOM 726 C CA . GLY A 1 95 ? -9.189 -4.803 32.838 1.00 75.75 95 GLY A CA 1
ATOM 727 C C . GLY A 1 95 ? -8.880 -3.682 31.837 1.00 75.75 95 GLY A C 1
ATOM 728 O O . GLY A 1 95 ? -9.600 -3.505 30.857 1.00 75.75 95 GLY A O 1
ATOM 729 N N . LYS A 1 96 ? -7.797 -2.925 32.053 1.00 77.50 96 LYS A N 1
ATOM 730 C CA . LYS A 1 96 ? -7.356 -1.860 31.150 1.00 77.50 96 LYS A CA 1
ATOM 731 C C . LYS A 1 96 ? -6.635 -2.461 29.942 1.00 77.50 96 LYS A C 1
ATOM 733 O O . LYS A 1 96 ? -5.566 -3.059 30.081 1.00 77.50 96 LYS A O 1
ATOM 738 N N . GLU A 1 97 ? -7.224 -2.288 28.762 1.00 80.69 97 GLU A N 1
ATOM 739 C CA . GLU A 1 97 ? -6.616 -2.679 27.489 1.00 80.69 97 GLU A CA 1
ATOM 740 C C . GLU A 1 97 ? -5.498 -1.706 27.098 1.00 80.69 97 GLU A C 1
ATOM 742 O O . GLU A 1 97 ? -5.695 -0.489 27.056 1.00 80.69 97 GLU A O 1
ATOM 747 N N . PHE A 1 98 ? -4.335 -2.251 26.756 1.00 80.12 98 PHE A N 1
ATOM 748 C CA . PHE A 1 98 ? -3.227 -1.526 26.149 1.00 80.12 98 PHE A CA 1
ATOM 749 C C . PHE A 1 98 ? -2.989 -2.034 24.729 1.00 80.12 98 PHE A C 1
ATOM 751 O O . PHE A 1 98 ? -2.839 -3.234 24.504 1.00 80.12 98 PHE 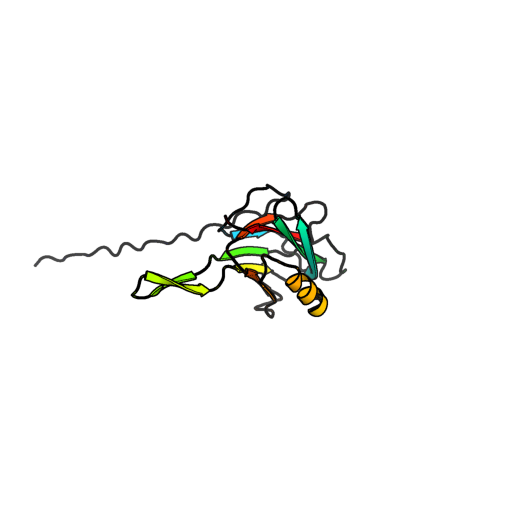A O 1
ATOM 758 N N . GLU A 1 99 ? -2.944 -1.111 23.769 1.00 80.44 99 GLU A N 1
ATOM 759 C CA . GLU A 1 99 ? -2.546 -1.398 22.390 1.00 80.44 99 GLU A CA 1
ATOM 760 C C . GLU A 1 99 ? -1.022 -1.572 22.336 1.00 80.44 99 GLU A C 1
ATOM 762 O O . GLU A 1 99 ? -0.276 -0.612 22.527 1.00 80.44 99 GLU A O 1
ATOM 767 N N . LEU A 1 100 ? -0.568 -2.805 22.099 1.00 82.25 100 LEU A N 1
ATOM 768 C CA . LEU A 1 100 ? 0.847 -3.145 21.949 1.00 82.25 100 LEU A CA 1
ATOM 769 C C . LEU A 1 100 ? 1.347 -2.737 20.560 1.00 82.25 100 LEU A C 1
ATOM 771 O O . LEU A 1 100 ? 2.431 -2.177 20.415 1.00 82.25 100 LEU A O 1
ATOM 775 N N . ASN A 1 101 ? 0.522 -2.998 19.544 1.00 84.75 101 ASN A N 1
ATOM 776 C CA . ASN A 1 101 ? 0.793 -2.665 18.155 1.00 84.75 101 ASN A CA 1
ATOM 777 C C . ASN A 1 101 ? -0.431 -2.003 17.517 1.00 84.75 101 ASN A C 1
ATOM 779 O O . ASN A 1 101 ? -1.514 -2.587 17.564 1.00 84.75 101 ASN A O 1
ATOM 783 N N . PRO A 1 102 ? -0.275 -0.845 16.850 1.00 90.62 102 PRO A N 1
ATOM 784 C CA . PRO A 1 102 ? -1.365 -0.260 16.085 1.00 90.62 102 PRO A CA 1
ATOM 785 C C . PRO A 1 102 ? -1.763 -1.158 14.907 1.00 90.62 102 PRO A C 1
ATOM 787 O O . PRO A 1 102 ? -0.907 -1.853 14.343 1.00 90.62 102 PRO A O 1
ATOM 790 N N . PRO A 1 103 ? -3.035 -1.097 14.473 1.00 93.75 103 PRO A N 1
ATOM 791 C CA . PRO A 1 103 ? -3.485 -1.839 13.306 1.00 93.75 103 PRO A CA 1
ATOM 792 C C . PRO A 1 103 ? -2.711 -1.372 12.069 1.00 93.75 103 PRO A C 1
ATOM 794 O O . PRO A 1 103 ? -2.458 -0.173 11.889 1.00 93.75 103 PRO A O 1
ATOM 797 N N . ARG A 1 104 ? -2.330 -2.317 11.209 1.00 95.81 104 ARG A N 1
ATOM 798 C CA . ARG A 1 104 ? -1.467 -2.049 10.053 1.00 95.81 104 ARG A CA 1
ATOM 799 C C . ARG A 1 104 ? -1.780 -2.951 8.866 1.00 95.81 104 ARG A C 1
ATOM 801 O O . ARG A 1 104 ? -2.354 -4.026 9.007 1.00 95.81 104 ARG A O 1
ATOM 808 N N . VAL A 1 105 ? -1.360 -2.519 7.686 1.00 97.25 105 VAL A N 1
ATOM 809 C CA . VAL A 1 105 ? -1.286 -3.353 6.482 1.00 97.25 105 VAL A CA 1
ATOM 810 C C . VAL A 1 105 ? 0.173 -3.525 6.101 1.00 97.25 105 VAL A C 1
ATOM 812 O O . VAL A 1 105 ? 0.929 -2.556 6.078 1.00 97.25 105 VAL A O 1
ATOM 815 N N . LEU A 1 106 ? 0.549 -4.763 5.803 1.00 96.75 106 LEU A N 1
ATOM 816 C CA . LEU A 1 106 ? 1.852 -5.127 5.269 1.00 96.75 106 LEU A CA 1
ATOM 817 C C . LEU A 1 106 ? 1.684 -5.505 3.802 1.00 96.75 106 LEU A C 1
ATOM 819 O O . LEU A 1 106 ? 0.810 -6.302 3.469 1.00 96.75 106 LEU A O 1
ATOM 823 N N . ILE A 1 107 ? 2.509 -4.926 2.940 1.00 97.56 107 ILE A N 1
ATOM 824 C CA . ILE A 1 107 ? 2.526 -5.200 1.507 1.00 97.56 107 ILE A CA 1
ATOM 825 C C . ILE A 1 107 ? 3.907 -5.735 1.167 1.00 97.56 107 ILE A C 1
ATOM 827 O O . ILE A 1 107 ? 4.879 -4.982 1.214 1.00 97.56 107 ILE A O 1
ATOM 831 N N . SER A 1 108 ? 3.990 -7.018 0.846 1.00 96.38 108 SER A N 1
ATOM 832 C CA . SER A 1 108 ? 5.200 -7.621 0.292 1.00 96.38 108 SER A CA 1
ATOM 833 C C . SER A 1 108 ? 5.180 -7.424 -1.216 1.00 96.38 108 SER A C 1
ATOM 835 O O . SER A 1 108 ? 4.155 -7.674 -1.842 1.00 96.38 108 SER A O 1
ATOM 837 N N . LEU A 1 109 ? 6.280 -6.947 -1.785 1.00 96.50 109 LEU A N 1
ATOM 838 C CA . LEU A 1 109 ? 6.460 -6.697 -3.211 1.00 96.50 109 LEU A CA 1
ATOM 839 C C . LEU A 1 109 ? 7.684 -7.468 -3.679 1.00 96.50 109 LEU A C 1
ATOM 841 O O . LEU A 1 109 ? 8.745 -7.310 -3.075 1.00 96.50 109 LEU A O 1
ATOM 845 N N . SER A 1 110 ? 7.563 -8.217 -4.766 1.00 95.12 110 SER A N 1
ATOM 846 C CA . SER A 1 110 ? 8.694 -8.934 -5.344 1.00 95.12 110 SER A CA 1
ATOM 847 C C . SER A 1 110 ? 9.381 -8.132 -6.448 1.00 95.12 110 SER A C 1
ATOM 849 O O . SER A 1 110 ? 8.753 -7.343 -7.153 1.00 95.12 110 SER A O 1
ATOM 851 N N . SER A 1 111 ? 10.689 -8.332 -6.631 1.00 93.50 111 SER A N 1
ATOM 852 C CA . SER A 1 111 ? 11.431 -7.803 -7.792 1.00 93.50 111 SER A CA 1
ATOM 853 C C . SER A 1 111 ? 11.348 -6.273 -8.014 1.00 93.50 111 SER A C 1
ATOM 855 O O . SER A 1 111 ? 11.383 -5.799 -9.157 1.00 93.50 111 SER A O 1
ATOM 857 N N . ILE A 1 112 ? 11.295 -5.467 -6.947 1.00 95.31 112 ILE A N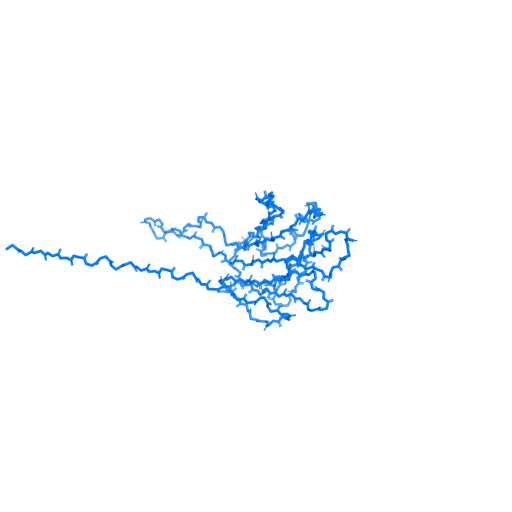 1
ATOM 858 C CA . ILE A 1 112 ? 11.359 -4.000 -7.039 1.00 95.31 112 ILE A CA 1
ATOM 859 C C . ILE A 1 112 ? 12.793 -3.524 -7.277 1.00 95.31 112 ILE A C 1
ATOM 861 O O . ILE A 1 112 ? 13.669 -3.664 -6.418 1.00 95.31 112 ILE A O 1
ATOM 865 N N . LYS A 1 113 ? 13.029 -2.851 -8.408 1.00 94.44 113 LYS A N 1
ATOM 866 C CA . LYS A 1 113 ? 14.358 -2.317 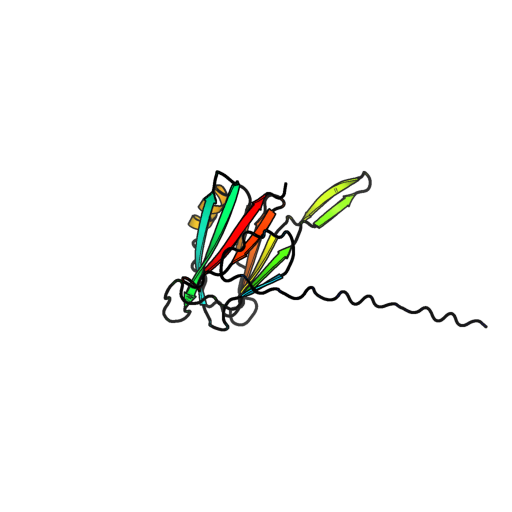-8.750 1.00 94.44 113 LYS A CA 1
ATOM 867 C C . LYS A 1 113 ? 14.630 -0.950 -8.130 1.00 94.44 113 LYS A C 1
ATOM 869 O O . LYS A 1 113 ? 15.706 -0.742 -7.573 1.00 94.44 113 LYS A O 1
ATOM 874 N N . ALA A 1 114 ? 13.649 -0.052 -8.126 1.00 94.12 114 ALA A N 1
ATOM 875 C CA . ALA A 1 114 ? 13.793 1.271 -7.524 1.00 94.12 114 ALA A CA 1
ATOM 876 C C . ALA A 1 114 ? 12.530 1.746 -6.793 1.00 94.12 114 ALA A C 1
ATOM 878 O O . ALA A 1 114 ? 11.413 1.304 -7.065 1.00 94.12 114 ALA A O 1
ATOM 879 N N . ASN A 1 115 ? 12.731 2.675 -5.855 1.00 95.50 115 ASN A N 1
ATOM 880 C CA . ASN A 1 115 ? 11.671 3.414 -5.178 1.00 95.50 115 ASN A CA 1
ATOM 881 C C . ASN A 1 115 ? 11.896 4.915 -5.393 1.00 95.50 115 ASN A C 1
ATOM 883 O O . ASN A 1 115 ? 12.876 5.464 -4.893 1.00 95.50 115 ASN A O 1
ATOM 887 N N . TYR A 1 116 ? 10.987 5.552 -6.125 1.00 96.44 116 TYR A N 1
ATOM 888 C CA . TYR A 1 116 ? 11.028 6.970 -6.481 1.00 96.44 116 TYR A CA 1
ATOM 889 C C . TYR A 1 116 ? 10.039 7.822 -5.675 1.00 96.44 116 TYR A C 1
ATOM 891 O O . TYR A 1 116 ? 9.832 8.994 -5.987 1.00 96.44 116 TYR A O 1
ATOM 899 N N . VAL A 1 117 ? 9.423 7.259 -4.631 1.00 96.75 117 VAL A N 1
ATOM 900 C CA . VAL A 1 117 ? 8.467 7.989 -3.794 1.00 96.75 117 VAL A CA 1
ATOM 901 C C . VAL A 1 117 ? 9.170 9.134 -3.069 1.00 96.75 117 VAL A C 1
ATOM 903 O O . VAL A 1 117 ? 10.022 8.910 -2.212 1.00 96.75 117 VAL A O 1
ATOM 906 N N . ASP A 1 118 ? 8.757 10.366 -3.368 1.00 97.06 118 ASP A N 1
ATOM 907 C CA . ASP A 1 118 ? 9.227 11.569 -2.679 1.00 97.06 118 ASP A CA 1
ATOM 908 C C . ASP A 1 118 ? 8.703 11.598 -1.222 1.00 97.06 11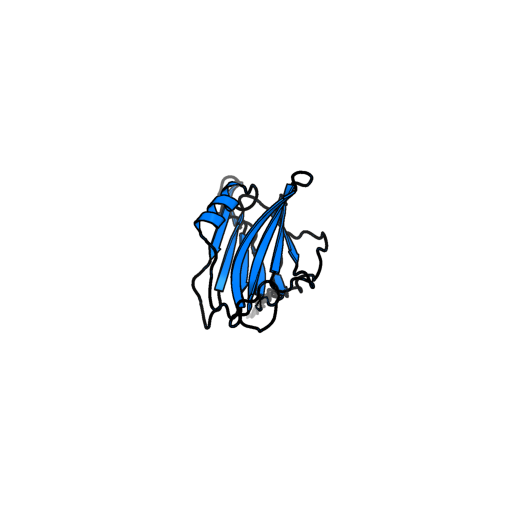8 ASP A C 1
ATOM 910 O O . ASP A 1 118 ? 7.487 11.736 -1.002 1.00 97.06 118 ASP A O 1
ATOM 914 N N . PRO A 1 119 ? 9.589 11.527 -0.205 1.00 95.94 119 PRO A N 1
ATOM 915 C CA . PRO A 1 119 ? 9.188 11.540 1.201 1.00 95.94 119 PRO A CA 1
ATOM 916 C C . PRO A 1 119 ? 8.460 12.824 1.616 1.00 95.94 119 PRO A C 1
ATOM 918 O O . PRO A 1 119 ? 7.569 12.796 2.466 1.00 95.94 119 PRO A O 1
ATOM 921 N N . THR A 1 120 ? 8.793 13.964 1.011 1.00 97.44 120 THR A N 1
ATOM 922 C CA . THR A 1 120 ? 8.169 15.264 1.294 1.00 97.44 120 THR A CA 1
ATOM 923 C C . THR A 1 120 ? 6.735 15.299 0.779 1.00 97.44 120 THR A C 1
ATOM 925 O O . THR A 1 120 ? 5.824 15.770 1.469 1.00 97.44 120 THR A O 1
ATOM 928 N N . VAL A 1 121 ? 6.499 14.779 -0.428 1.00 97.06 121 VAL A N 1
ATOM 929 C CA . VAL A 1 121 ? 5.146 14.639 -0.989 1.00 97.06 121 VAL A CA 1
ATOM 930 C C . VAL A 1 121 ? 4.330 13.658 -0.144 1.00 97.06 121 VAL A C 1
ATOM 932 O O . VAL A 1 121 ? 3.212 13.995 0.258 1.00 97.06 121 VAL A O 1
ATOM 935 N N . LEU A 1 122 ? 4.904 12.502 0.202 1.00 97.81 122 LEU A N 1
ATOM 936 C CA . LEU A 1 122 ? 4.270 11.497 1.058 1.00 97.81 122 LEU A CA 1
ATOM 937 C C . LEU A 1 122 ? 3.855 12.071 2.417 1.00 97.81 122 LEU A C 1
ATOM 939 O O . LEU A 1 122 ? 2.691 11.964 2.804 1.00 97.81 122 LEU A O 1
ATOM 943 N N . ASN A 1 123 ? 4.763 12.767 3.101 1.00 97.88 123 ASN A N 1
ATOM 944 C CA . ASN A 1 123 ? 4.487 13.389 4.394 1.00 97.88 123 ASN A CA 1
ATOM 945 C C . ASN A 1 123 ? 3.361 14.432 4.317 1.00 97.88 123 ASN A C 1
ATOM 947 O O . ASN A 1 123 ? 2.542 14.533 5.234 1.00 97.88 123 ASN A O 1
ATOM 951 N N . ARG A 1 124 ? 3.256 15.191 3.216 1.00 97.81 124 ARG A N 1
ATOM 952 C CA . ARG A 1 124 ? 2.126 16.114 3.000 1.00 97.81 124 ARG A CA 1
ATOM 953 C C . ARG A 1 124 ? 0.794 15.381 2.840 1.00 97.81 124 ARG A C 1
ATOM 955 O O . ARG A 1 124 ? -0.220 15.886 3.318 1.00 97.81 124 ARG A O 1
ATOM 962 N N . MET A 1 125 ? 0.773 14.215 2.194 1.00 97.81 125 MET A N 1
ATOM 963 C CA . MET A 1 125 ? -0.437 13.390 2.072 1.00 97.81 125 MET A CA 1
ATOM 964 C C . MET A 1 125 ? -0.829 12.762 3.413 1.00 97.81 125 MET A C 1
ATOM 966 O O . MET A 1 125 ? -1.992 12.847 3.806 1.00 97.81 125 MET A O 1
ATOM 970 N N . LEU A 1 126 ? 0.140 12.237 4.170 1.00 97.88 126 LEU A N 1
ATOM 971 C CA . LEU A 1 126 ? -0.081 11.674 5.508 1.00 97.88 126 LEU A CA 1
ATOM 972 C C . LEU A 1 126 ? -0.692 12.690 6.485 1.00 97.88 126 LEU A C 1
ATOM 974 O O . LEU A 1 126 ? -1.565 12.340 7.277 1.00 97.88 126 LEU A O 1
ATOM 978 N N . LYS A 1 127 ? -0.313 13.970 6.393 1.00 97.50 127 LYS A N 1
ATOM 979 C CA . LYS A 1 127 ? -0.926 15.044 7.199 1.00 97.50 127 LYS A CA 1
ATOM 980 C C . LYS A 1 127 ? -2.415 15.268 6.895 1.00 97.50 127 LYS A C 1
ATOM 982 O O . LYS A 1 127 ? -3.146 15.699 7.779 1.00 97.50 127 LYS A O 1
ATOM 987 N N . LYS A 1 128 ? -2.873 14.977 5.671 1.00 97.12 128 LYS A N 1
ATOM 988 C CA . LYS A 1 128 ? -4.284 15.129 5.250 1.00 97.12 128 LYS A CA 1
ATOM 989 C C . LYS A 1 128 ? -5.150 13.915 5.601 1.00 97.12 128 LYS A C 1
ATOM 991 O O . LYS A 1 128 ? -6.375 14.016 5.623 1.00 97.12 128 LYS A O 1
ATOM 996 N N . SER A 1 129 ? -4.509 12.783 5.852 1.00 97.69 129 SER A N 1
ATOM 997 C CA . SER A 1 129 ? -5.132 11.513 6.197 1.00 97.69 129 SER A CA 1
ATOM 998 C C . SER A 1 129 ? -5.756 11.528 7.592 1.00 97.69 129 SER A C 1
ATOM 1000 O O . SER A 1 129 ? -5.128 11.947 8.568 1.00 97.69 129 SER A O 1
ATOM 1002 N N . GLN A 1 130 ? -6.970 11.011 7.721 1.00 96.75 130 GLN A N 1
ATOM 1003 C CA . GLN A 1 130 ? -7.639 10.717 8.987 1.00 96.75 130 GLN A CA 1
ATOM 1004 C C . GLN A 1 130 ? -7.484 9.256 9.418 1.00 96.75 130 GLN A C 1
ATOM 1006 O O . GLN A 1 130 ? -7.669 8.974 10.605 1.00 96.75 130 GLN A O 1
ATOM 1011 N N . LEU A 1 131 ? -7.142 8.337 8.507 1.00 97.12 131 LEU A N 1
ATOM 1012 C CA . LEU A 1 131 ? -7.035 6.907 8.815 1.00 97.12 131 LEU A CA 1
ATOM 1013 C C . LEU A 1 131 ? -5.589 6.415 8.876 1.00 97.12 131 LEU A C 1
ATOM 1015 O O . LEU A 1 131 ? -5.235 5.687 9.797 1.00 97.12 131 LEU A O 1
ATOM 1019 N N . VAL A 1 132 ? -4.732 6.834 7.949 1.00 98.06 132 VAL A N 1
ATOM 1020 C CA . VAL A 1 132 ? -3.314 6.436 7.908 1.00 98.06 132 VAL A CA 1
ATOM 1021 C C . VAL A 1 132 ? -2.457 7.358 8.771 1.00 98.06 132 VAL A C 1
ATOM 1023 O O . VAL A 1 132 ? -2.532 8.582 8.646 1.00 98.06 132 VAL A O 1
ATOM 1026 N N . ARG A 1 133 ? -1.637 6.760 9.641 1.00 97.38 133 ARG A N 1
ATOM 1027 C CA . ARG A 1 133 ? -0.653 7.426 10.506 1.00 97.38 133 ARG A CA 1
ATOM 1028 C C . ARG A 1 133 ? 0.690 7.571 9.800 1.00 97.38 133 ARG A C 1
ATOM 1030 O O . ARG A 1 133 ? 1.261 8.655 9.819 1.00 97.38 133 ARG A O 1
ATOM 1037 N N . ASN A 1 134 ? 1.181 6.487 9.205 1.00 98.00 134 ASN A N 1
ATOM 1038 C CA . ASN A 1 134 ? 2.500 6.424 8.590 1.00 98.00 134 ASN A CA 1
ATOM 1039 C C . ASN A 1 134 ? 2.514 5.417 7.433 1.00 98.00 134 ASN A C 1
ATOM 1041 O O . ASN A 1 134 ? 1.756 4.449 7.458 1.00 98.00 134 ASN A O 1
ATOM 1045 N N . ILE A 1 135 ? 3.398 5.635 6.458 1.00 98.44 135 ILE A N 1
ATOM 1046 C CA . ILE A 1 135 ? 3.746 4.656 5.425 1.00 98.44 135 ILE A CA 1
ATOM 1047 C C . ILE A 1 135 ? 5.264 4.512 5.427 1.00 98.44 135 ILE A C 1
ATOM 1049 O O . ILE A 1 135 ? 5.983 5.485 5.201 1.00 98.44 135 ILE A O 1
ATOM 1053 N N . ARG A 1 136 ? 5.753 3.302 5.692 1.00 97.62 136 ARG A N 1
ATOM 1054 C CA . ARG A 1 136 ? 7.178 2.978 5.739 1.00 97.62 136 ARG A CA 1
ATOM 1055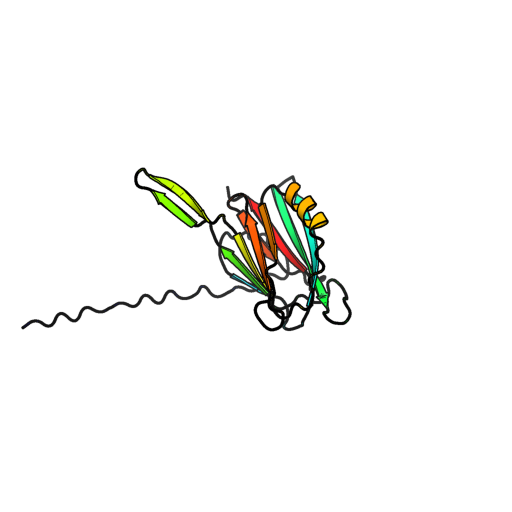 C C . ARG A 1 136 ? 7.532 2.039 4.595 1.00 97.62 136 ARG A C 1
ATOM 1057 O O . ARG A 1 136 ? 6.876 1.023 4.410 1.00 97.62 136 ARG A O 1
ATOM 1064 N N . PHE A 1 137 ? 8.604 2.363 3.882 1.00 96.31 137 PHE A N 1
ATOM 1065 C CA . PHE A 1 137 ? 9.230 1.481 2.901 1.00 96.31 137 PHE A CA 1
ATOM 1066 C C . PHE A 1 137 ? 10.451 0.846 3.550 1.00 96.31 137 PHE A C 1
ATOM 1068 O O . PHE A 1 137 ? 11.342 1.562 4.010 1.00 96.31 137 PHE A O 1
ATOM 1075 N N . TYR A 1 138 ? 10.486 -0.478 3.605 1.00 94.69 138 TYR A N 1
ATOM 1076 C CA . TYR A 1 138 ? 11.644 -1.205 4.105 1.00 94.69 138 TYR A CA 1
ATOM 1077 C C . TYR A 1 138 ? 12.718 -1.314 3.013 1.00 94.69 138 TYR A C 1
ATOM 1079 O O . TYR A 1 138 ? 12.392 -1.282 1.816 1.00 94.69 138 TYR A O 1
ATOM 1087 N N . PRO A 1 139 ? 14.004 -1.402 3.400 1.00 88.31 139 PRO A N 1
ATOM 1088 C CA . PRO A 1 139 ? 15.058 -1.737 2.454 1.00 88.31 139 PRO A CA 1
ATOM 1089 C C . PRO A 1 139 ? 14.793 -3.116 1.821 1.00 88.31 139 PRO A C 1
ATOM 1091 O O . PRO A 1 139 ? 14.030 -3.906 2.385 1.00 88.31 139 PRO A O 1
ATOM 1094 N N . PRO A 1 140 ? 15.393 -3.404 0.654 1.00 87.94 140 PRO A N 1
ATOM 1095 C CA . PRO A 1 140 ? 15.303 -4.725 0.047 1.00 87.94 140 PRO A CA 1
ATOM 1096 C C . PRO A 1 140 ? 15.768 -5.827 1.004 1.00 87.94 140 PRO A C 1
ATOM 1098 O O . PRO A 1 140 ? 16.762 -5.635 1.705 1.00 87.94 140 PRO A O 1
ATOM 1101 N N . ILE A 1 141 ? 15.054 -6.953 1.019 1.00 79.25 141 ILE A N 1
ATOM 1102 C CA . ILE A 1 141 ? 15.387 -8.128 1.836 1.00 79.25 141 ILE A CA 1
ATOM 1103 C C . ILE A 1 141 ? 16.272 -9.080 1.013 1.00 79.25 141 ILE A C 1
ATOM 1105 O O . ILE A 1 141 ? 17.390 -9.369 1.425 1.00 79.25 141 ILE A O 1
ATOM 1109 N N . GLU A 1 142 ? 15.814 -9.472 -0.184 1.00 74.25 142 GLU A N 1
ATOM 1110 C CA . GLU A 1 142 ? 16.498 -10.352 -1.156 1.00 74.25 142 GLU A CA 1
ATOM 1111 C C . GLU A 1 142 ? 16.130 -9.919 -2.588 1.00 74.25 142 GLU A C 1
ATOM 1113 O O . GLU A 1 142 ? 15.011 -9.476 -2.787 1.00 74.25 142 GLU A O 1
ATOM 1118 N N . ASP A 1 143 ? 17.036 -9.969 -3.575 1.00 70.38 143 ASP A N 1
ATOM 1119 C CA . ASP A 1 143 ? 16.798 -9.770 -5.032 1.00 70.38 143 ASP A CA 1
ATOM 1120 C C . ASP A 1 143 ? 15.832 -8.647 -5.515 1.00 70.38 143 ASP A C 1
ATOM 1122 O O . ASP A 1 143 ? 15.373 -8.618 -6.665 1.00 70.38 143 ASP A O 1
ATOM 1126 N N . GLY A 1 144 ? 15.605 -7.621 -4.691 1.00 76.69 144 GLY A N 1
ATOM 1127 C CA . GLY A 1 144 ? 14.674 -6.519 -4.968 1.00 76.69 144 GLY A CA 1
ATOM 1128 C C . GLY A 1 144 ? 13.316 -6.651 -4.276 1.00 76.69 144 GLY A C 1
ATOM 1129 O O . GLY A 1 144 ? 12.478 -5.765 -4.420 1.00 76.69 144 GLY A O 1
ATOM 1130 N N . ASP A 1 145 ? 13.096 -7.693 -3.489 1.00 89.62 145 ASP A N 1
ATOM 1131 C CA . ASP A 1 145 ? 11.915 -7.864 -2.659 1.00 89.62 145 ASP A CA 1
ATOM 1132 C C . ASP A 1 145 ? 11.887 -6.813 -1.555 1.00 89.62 145 ASP A C 1
ATOM 1134 O O . ASP A 1 145 ? 12.862 -6.601 -0.829 1.00 89.62 145 ASP A O 1
ATOM 1138 N N . ARG A 1 146 ? 10.760 -6.115 -1.439 1.00 94.38 146 ARG A N 1
ATOM 1139 C CA . ARG A 1 146 ? 10.569 -5.004 -0.506 1.00 94.38 146 ARG A CA 1
ATOM 1140 C C . ARG A 1 146 ? 9.257 -5.152 0.234 1.00 94.38 146 ARG A C 1
ATOM 1142 O O . ARG A 1 146 ? 8.266 -5.615 -0.317 1.00 94.38 146 ARG A O 1
ATOM 1149 N N . ALA A 1 147 ? 9.230 -4.651 1.462 1.00 95.31 147 ALA A N 1
ATOM 1150 C CA . ALA A 1 147 ? 8.000 -4.508 2.223 1.00 95.31 147 ALA A CA 1
ATOM 1151 C C . ALA A 1 147 ? 7.582 -3.035 2.327 1.00 95.31 147 ALA A C 1
ATOM 1153 O O . ALA A 1 147 ? 8.418 -2.138 2.479 1.00 95.31 147 ALA A O 1
ATOM 1154 N N . ILE A 1 148 ? 6.276 -2.790 2.301 1.00 97.56 148 ILE A N 1
ATOM 1155 C CA . ILE A 1 148 ? 5.657 -1.523 2.691 1.00 97.56 148 ILE A CA 1
ATOM 1156 C C . ILE A 1 148 ? 4.766 -1.795 3.899 1.00 97.56 148 ILE A C 1
ATOM 1158 O O . ILE A 1 148 ? 3.943 -2.707 3.875 1.00 97.56 148 ILE A O 1
ATOM 1162 N N . GLU A 1 149 ? 4.893 -0.986 4.944 1.00 97.88 149 GLU A N 1
ATOM 1163 C CA . GLU A 1 149 ? 3.964 -0.988 6.072 1.00 97.88 149 GLU A CA 1
ATOM 1164 C C . GLU A 1 149 ? 3.139 0.295 6.074 1.00 97.88 149 GLU A C 1
ATOM 1166 O O . GLU A 1 149 ? 3.686 1.398 6.043 1.00 97.88 149 GLU A O 1
ATOM 1171 N N . ILE A 1 150 ? 1.819 0.147 6.151 1.00 98.31 150 ILE A N 1
ATOM 1172 C CA . ILE A 1 150 ? 0.870 1.240 6.348 1.00 98.31 150 ILE A CA 1
ATOM 1173 C C . ILE A 1 150 ? 0.302 1.107 7.757 1.00 98.31 150 ILE A C 1
ATOM 1175 O O . ILE A 1 150 ? -0.500 0.216 8.027 1.00 98.31 150 ILE A O 1
ATOM 1179 N N . THR A 1 151 ? 0.711 1.992 8.662 1.00 97.62 151 THR A N 1
ATOM 1180 C CA . THR A 1 151 ? 0.207 2.029 10.040 1.00 97.62 151 THR A CA 1
ATOM 1181 C C . THR A 1 151 ? -1.031 2.914 10.117 1.00 97.62 151 THR A C 1
ATOM 1183 O O . THR A 1 151 ? -1.008 4.055 9.642 1.00 97.62 151 THR A O 1
ATOM 1186 N N . PHE A 1 152 ? -2.095 2.452 10.769 1.00 96.94 152 PHE A N 1
ATOM 1187 C CA . PHE A 1 152 ? -3.332 3.217 10.913 1.00 96.94 152 PHE A CA 1
ATOM 1188 C C . PHE A 1 152 ? -3.425 3.950 12.257 1.00 96.94 152 PHE A C 1
ATOM 1190 O O . PHE A 1 152 ? -2.770 3.619 13.243 1.00 96.94 152 PHE A O 1
ATOM 1197 N N . LYS A 1 153 ? -4.241 5.006 12.287 1.00 94.81 153 LYS A N 1
ATOM 1198 C CA . LYS A 1 153 ? -4.554 5.796 13.488 1.00 94.81 153 LYS A CA 1
ATOM 1199 C C . LYS A 1 153 ? -5.610 5.123 14.367 1.00 94.81 153 LYS A C 1
ATOM 1201 O O . LYS A 1 153 ? -5.693 5.455 15.543 1.00 94.81 153 LYS A O 1
ATOM 1206 N N . LYS A 1 154 ? -6.423 4.248 13.775 1.00 91.75 154 LYS A N 1
ATOM 1207 C CA . LYS A 1 154 ? -7.544 3.515 14.374 1.00 91.75 154 LYS A CA 1
ATOM 1208 C C . LYS A 1 154 ? -7.852 2.286 13.522 1.00 91.75 154 LYS A C 1
ATOM 1210 O O . LYS A 1 154 ? -7.320 2.165 12.420 1.00 91.75 154 LYS A O 1
ATOM 1215 N N . SER A 1 155 ? -8.732 1.414 13.999 1.00 92.31 155 SER A N 1
ATOM 1216 C CA . SER A 1 155 ? -9.218 0.273 13.224 1.00 92.31 155 SER A CA 1
ATOM 1217 C C . SER A 1 155 ? -9.874 0.719 11.916 1.00 92.31 155 SER A C 1
ATOM 1219 O O . SER A 1 155 ? -10.730 1.610 11.892 1.00 92.31 155 SER A O 1
ATOM 1221 N N . VAL A 1 156 ? -9.476 0.073 10.825 1.00 94.56 156 VAL A N 1
ATOM 1222 C CA . VAL A 1 156 ? -9.997 0.321 9.481 1.00 94.56 156 VAL A CA 1
ATOM 1223 C C . VAL A 1 156 ? -10.503 -0.973 8.871 1.00 94.56 156 VAL A C 1
ATOM 1225 O O . VAL A 1 156 ? -10.065 -2.059 9.243 1.00 94.56 156 VAL A O 1
ATOM 1228 N N . LEU A 1 157 ? -11.415 -0.836 7.920 1.00 95.50 157 LEU A N 1
ATOM 1229 C CA . LEU A 1 157 ? -11.723 -1.874 6.959 1.00 95.50 157 LEU A CA 1
ATOM 1230 C C . LEU A 1 157 ? -11.012 -1.535 5.646 1.00 95.50 157 LEU A C 1
ATOM 1232 O O . LEU A 1 157 ? -10.982 -0.367 5.249 1.00 95.50 157 LEU A O 1
ATOM 1236 N N . LEU A 1 158 ? -10.457 -2.546 4.988 1.00 96.44 158 LEU A N 1
ATOM 1237 C CA . LEU A 1 158 ? -9.697 -2.444 3.749 1.00 96.44 158 LEU A CA 1
ATOM 1238 C C . LEU A 1 158 ? -10.447 -3.124 2.603 1.00 96.44 158 LEU A C 1
ATOM 1240 O O . LEU A 1 158 ? -10.967 -4.226 2.750 1.00 96.44 158 LEU A O 1
ATOM 1244 N N . GLU A 1 159 ? -10.409 -2.503 1.435 1.00 96.12 159 GLU A N 1
ATOM 1245 C CA . GLU A 1 159 ? -10.744 -3.118 0.158 1.00 96.12 159 GLU A CA 1
ATOM 1246 C C . GLU A 1 159 ? -9.551 -2.942 -0.804 1.00 96.12 159 GLU A C 1
ATOM 1248 O O . GLU A 1 159 ? -9.342 -1.841 -1.331 1.00 96.12 159 GLU A O 1
ATOM 1253 N N . PRO A 1 160 ? -8.741 -3.993 -1.038 1.00 96.38 160 PRO A N 1
ATOM 1254 C CA . PRO A 1 160 ? -7.700 -3.948 -2.054 1.00 96.38 160 PRO A CA 1
ATOM 1255 C C . PRO A 1 160 ? -8.297 -4.228 -3.440 1.00 96.38 160 PRO A C 1
ATOM 1257 O O . PRO A 1 160 ? -9.176 -5.077 -3.581 1.00 96.38 160 PRO A O 1
ATOM 1260 N N . HIS A 1 161 ? -7.810 -3.553 -4.480 1.00 95.50 161 HIS A N 1
ATOM 1261 C CA . HIS A 1 161 ? -8.102 -3.904 -5.874 1.00 95.50 161 HIS A CA 1
ATOM 1262 C C . HIS A 1 161 ? -6.979 -3.463 -6.828 1.00 95.50 161 HIS A C 1
ATOM 1264 O O . HIS A 1 161 ? -6.212 -2.544 -6.533 1.00 95.50 161 HIS A O 1
ATOM 1270 N N . GLN A 1 162 ? -6.906 -4.103 -7.997 1.00 93.44 162 GLN A N 1
ATOM 1271 C CA . GLN A 1 162 ? -5.925 -3.838 -9.054 1.00 93.44 162 GLN A CA 1
ATOM 1272 C C . GLN A 1 162 ? -6.649 -3.627 -10.400 1.00 93.44 162 GLN A C 1
ATOM 1274 O O . GLN A 1 162 ? -7.041 -4.600 -11.043 1.00 93.44 162 GLN A O 1
ATOM 1279 N N . PRO A 1 163 ? -6.876 -2.376 -10.843 1.00 85.69 163 PRO A N 1
ATOM 1280 C CA . PRO A 1 163 ? -7.669 -2.090 -12.043 1.00 85.69 163 PRO A CA 1
ATOM 1281 C C . PRO A 1 163 ? -7.068 -2.650 -13.345 1.00 85.69 163 PRO A C 1
ATOM 1283 O O . PRO A 1 163 ? -5.918 -2.352 -13.655 1.00 85.69 163 PRO A O 1
ATOM 1286 N N . LEU A 1 164 ? -7.872 -3.327 -14.180 1.00 81.88 164 LEU A N 1
ATOM 1287 C CA . LEU A 1 164 ? -7.427 -3.880 -15.482 1.00 81.88 164 LEU A CA 1
ATOM 1288 C C . LEU A 1 164 ? -6.871 -2.838 -16.461 1.00 81.88 164 LEU A C 1
ATOM 1290 O O . LEU A 1 164 ? -5.914 -3.091 -17.174 1.00 81.88 164 LEU A O 1
ATOM 1294 N N . GLN A 1 165 ? -7.463 -1.644 -16.522 1.00 77.75 165 GLN A N 1
ATOM 1295 C CA . GLN A 1 165 ? -7.013 -0.609 -17.467 1.00 77.75 165 GLN A CA 1
ATOM 1296 C C . GLN A 1 165 ? -5.688 0.047 -17.050 1.00 77.75 165 GLN A C 1
ATOM 1298 O O . GLN A 1 165 ? -5.134 0.849 -17.799 1.00 77.75 165 GLN A O 1
ATOM 1303 N N . LYS A 1 166 ? -5.239 -0.201 -15.813 1.00 83.12 166 LYS A N 1
ATOM 1304 C CA . LYS A 1 166 ? -4.089 0.446 -15.173 1.00 83.12 166 LYS A CA 1
ATOM 1305 C C . LYS A 1 166 ? -3.421 -0.553 -14.240 1.00 83.12 166 LYS A C 1
ATOM 1307 O O . LYS A 1 166 ? -3.328 -0.302 -13.039 1.00 83.12 166 LYS A O 1
ATOM 1312 N N . GLU A 1 167 ? -3.021 -1.691 -14.802 1.00 84.62 167 GLU A N 1
ATOM 1313 C CA . GLU A 1 167 ? -2.562 -2.859 -14.045 1.00 84.62 167 GLU A CA 1
ATOM 1314 C C . GLU A 1 167 ? -1.355 -2.560 -13.162 1.00 84.62 167 GLU A C 1
ATOM 1316 O O . GLU A 1 167 ? -1.217 -3.165 -12.102 1.00 84.62 167 GLU A O 1
ATOM 1321 N N . GLY A 1 168 ? -0.551 -1.555 -13.519 1.00 92.38 168 GLY A N 1
ATOM 1322 C CA . GLY A 1 168 ? 0.515 -1.011 -12.675 1.00 92.38 168 GLY A CA 1
ATOM 1323 C C . GLY A 1 168 ? 0.032 -0.190 -11.483 1.00 92.38 168 GLY A C 1
ATOM 1324 O O . GLY A 1 168 ? 0.667 0.800 -11.127 1.00 92.38 168 GLY A O 1
ATOM 1325 N N . ARG A 1 169 ? -1.109 -0.541 -10.883 1.00 95.81 169 ARG A N 1
ATOM 1326 C CA . ARG A 1 169 ? -1.648 0.116 -9.690 1.00 95.81 169 ARG A CA 1
ATOM 1327 C C . ARG A 1 169 ? -2.167 -0.893 -8.686 1.00 95.81 169 ARG A C 1
ATOM 1329 O O . ARG A 1 169 ? -3.084 -1.646 -8.995 1.00 95.81 169 ARG A O 1
ATOM 1336 N N . LEU A 1 170 ? -1.699 -0.781 -7.451 1.00 97.12 170 LEU A N 1
ATOM 1337 C CA . LEU A 1 170 ? -2.390 -1.345 -6.296 1.00 97.12 170 LEU A CA 1
ATOM 1338 C C . LEU A 1 170 ? -3.210 -0.237 -5.633 1.00 97.12 170 LEU A C 1
ATOM 1340 O O . LEU A 1 170 ? -2.671 0.807 -5.259 1.00 97.12 170 LEU A O 1
ATOM 1344 N N . VAL A 1 171 ? -4.518 -0.447 -5.509 1.00 97.56 171 VAL A N 1
ATOM 1345 C CA . VAL A 1 171 ? -5.438 0.490 -4.862 1.00 97.56 171 VAL A CA 1
ATOM 1346 C C . VAL A 1 171 ? -5.922 -0.101 -3.546 1.00 97.56 171 VAL A C 1
ATOM 1348 O O . VAL A 1 171 ? -6.357 -1.248 -3.497 1.00 97.56 171 VAL A O 1
ATOM 1351 N N . LEU A 1 172 ? -5.860 0.702 -2.489 1.00 98.06 172 LEU A N 1
ATOM 1352 C CA . LEU A 1 172 ? -6.295 0.368 -1.140 1.00 98.06 172 LEU A CA 1
ATOM 1353 C C . LEU A 1 172 ? -7.356 1.384 -0.716 1.00 98.06 172 LEU A C 1
ATOM 1355 O O . LEU A 1 172 ? -7.034 2.536 -0.408 1.00 98.06 172 LEU A O 1
ATOM 1359 N N . ASP A 1 173 ? -8.616 0.960 -0.720 1.00 97.81 173 ASP A N 1
ATOM 1360 C CA . ASP A 1 173 ? -9.717 1.757 -0.190 1.00 97.81 173 ASP A CA 1
ATOM 1361 C C . ASP A 1 173 ? -9.908 1.440 1.294 1.00 97.81 173 ASP A C 1
ATOM 1363 O O . ASP A 1 173 ? -10.012 0.282 1.696 1.00 97.81 173 ASP A O 1
ATOM 1367 N N . LEU A 1 174 ? -9.936 2.480 2.122 1.00 97.44 174 LEU A N 1
ATOM 1368 C CA . LEU A 1 174 ? -9.984 2.388 3.576 1.00 97.44 174 LEU A CA 1
ATOM 1369 C C . LEU A 1 174 ? -11.241 3.060 4.110 1.00 97.44 174 LEU A C 1
ATOM 1371 O O . LEU A 1 174 ? -11.546 4.196 3.743 1.00 97.44 174 LEU A O 1
ATOM 1375 N N . LYS A 1 175 ? -11.917 2.400 5.048 1.00 95.62 175 LYS A N 1
ATOM 1376 C CA . LYS A 1 175 ? -13.013 2.978 5.834 1.00 95.62 175 LYS A CA 1
ATOM 1377 C C . LYS A 1 175 ? -12.741 2.841 7.326 1.00 95.62 175 LYS A C 1
ATOM 1379 O O . LYS A 1 175 ? -12.139 1.852 7.733 1.00 95.62 175 LYS A O 1
ATOM 1384 N N . PRO A 1 176 ? -13.191 3.782 8.170 1.00 93.69 176 PRO A N 1
ATOM 1385 C CA . PRO A 1 176 ? -13.167 3.560 9.610 1.00 93.69 176 PRO A CA 1
ATOM 1386 C C . PRO A 1 176 ? -14.058 2.361 9.965 1.00 93.69 176 PRO A C 1
ATOM 1388 O O . PRO A 1 176 ? -15.186 2.261 9.478 1.00 93.69 176 PRO A O 1
ATOM 1391 N N . ARG A 1 177 ? -13.568 1.469 10.831 1.00 89.94 177 ARG A N 1
ATOM 1392 C CA . ARG A 1 177 ? -14.420 0.462 11.474 1.00 89.94 177 ARG A CA 1
ATOM 1393 C C . ARG A 1 177 ? -15.316 1.192 12.483 1.00 89.94 177 ARG A C 1
ATOM 1395 O O . ARG A 1 177 ? -14.790 1.951 13.298 1.00 89.94 177 ARG A O 1
ATOM 1402 N N . LYS A 1 178 ? -16.636 1.043 12.347 1.00 80.81 178 LYS A N 1
ATOM 1403 C CA . LYS A 1 178 ? -17.615 1.581 13.303 1.00 80.81 178 LYS A CA 1
ATOM 1404 C C . LYS A 1 178 ? -17.665 0.728 14.560 1.00 80.81 178 LYS A C 1
ATOM 1406 O O . LYS A 1 178 ? -17.418 -0.492 14.427 1.00 80.81 178 LYS A O 1
#